Protein AF-A0A0S8DNY7-F1 (afdb_monomer)

Mean predicted aligned error: 7.33 Å

Solvent-accessible surface area (backbone atoms only — not comparable to full-atom values): 5595 Å² total; per-residue (Å²): 134,89,73,53,75,68,56,48,51,52,53,50,49,49,31,61,79,65,70,55,64,70,81,41,66,49,57,68,49,69,48,72,75,53,65,56,65,46,75,46,90,99,57,78,44,29,36,42,78,46,92,75,68,79,83,54,94,50,50,50,79,43,76,73,68,67,92,72,91,54,74,54,45,35,36,31,59,42,64,59,60,51,48,41,47,73,73,65,80,78

Radius of gyration: 13.82 Å; Cα contacts (8 Å, |Δi|>4): 103; chains: 1; bounding box: 38×30×34 Å

Foldseek 3Di:
DDDDPVRVVVLVVLCVVVVNDCPQPCNVVVNPPAAQWDDDPPDLKIWRPDPPDPDDPQKDFADDPPPDPDDTTIMGNRNSSVCCVVPVVD

Secondary structure (DSSP, 8-state):
-PPPHHHHHHHHHHHHHTT--TTSHHHHTTT-S---EEEPTT-S-EEESSS-----TTEEEES---SSSPPPEEEE--HHHHHHHHHS--

Structure (mmCIF, N/CA/C/O backbone):
data_AF-A0A0S8DNY7-F1
#
_entry.id   AF-A0A0S8DNY7-F1
#
loop_
_atom_site.group_PDB
_atom_site.id
_atom_site.type_symbol
_atom_site.label_atom_id
_atom_site.label_alt_id
_atom_site.label_comp_id
_atom_site.label_asym_id
_atom_site.label_entity_id
_atom_site.label_seq_id
_atom_site.pdbx_PDB_ins_code
_atom_site.Cartn_x
_atom_site.Cartn_y
_atom_site.Cartn_z
_atom_site.occupancy
_atom_site.B_iso_or_equiv
_atom_site.auth_seq_id
_atom_site.auth_comp_id
_atom_site.auth_asym_id
_atom_site.auth_atom_id
_atom_site.pdbx_PDB_model_num
ATOM 1 N N . MET A 1 1 ? 2.247 -7.085 15.433 1.00 56.44 1 MET A N 1
ATOM 2 C CA . MET A 1 1 ? 1.477 -5.964 16.044 1.00 56.44 1 MET A CA 1
ATOM 3 C C . MET A 1 1 ? -0.012 -6.133 15.740 1.00 56.44 1 MET A C 1
ATOM 5 O O . MET A 1 1 ? -0.332 -6.458 14.602 1.00 56.44 1 MET A O 1
ATOM 9 N N . GLU A 1 2 ? -0.901 -5.911 16.714 1.00 70.50 2 GLU A N 1
ATOM 10 C CA . GLU A 1 2 ? -2.365 -5.995 16.539 1.00 70.50 2 GLU A CA 1
ATOM 11 C C . GLU A 1 2 ? -2.897 -4.721 15.853 1.00 70.50 2 GLU A C 1
ATOM 13 O O . GLU A 1 2 ? -2.520 -3.610 16.232 1.00 70.50 2 GLU A O 1
ATOM 18 N N . LEU A 1 3 ? -3.697 -4.867 14.793 1.00 77.94 3 LEU A N 1
ATOM 19 C CA . LEU A 1 3 ? -4.366 -3.742 14.133 1.00 77.94 3 LEU A CA 1
ATOM 20 C C . LEU A 1 3 ? -5.554 -3.296 14.994 1.00 77.94 3 LEU A C 1
ATOM 22 O O . LEU A 1 3 ? -6.213 -4.118 15.622 1.00 77.94 3 LEU A O 1
ATOM 26 N N . THR A 1 4 ? -5.865 -2.001 15.008 1.00 86.06 4 THR A N 1
ATOM 27 C CA . THR A 1 4 ? -7.136 -1.552 15.597 1.00 86.06 4 THR A CA 1
ATOM 28 C C . THR A 1 4 ? -8.309 -2.021 14.732 1.00 86.06 4 THR A C 1
ATOM 30 O O . THR A 1 4 ? -8.161 -2.164 13.517 1.00 86.06 4 THR A O 1
ATOM 33 N N . ALA A 1 5 ? -9.500 -2.170 15.319 1.00 84.94 5 ALA A N 1
ATOM 34 C CA . ALA A 1 5 ? -10.698 -2.590 14.582 1.00 84.94 5 ALA A CA 1
ATOM 35 C C . ALA A 1 5 ? -10.989 -1.718 13.338 1.00 84.94 5 ALA A C 1
ATOM 37 O O . ALA A 1 5 ? -11.448 -2.221 12.315 1.00 84.94 5 ALA A O 1
ATOM 38 N N . GLY A 1 6 ? -10.677 -0.416 13.397 1.00 86.75 6 GLY A N 1
ATOM 39 C CA . GLY A 1 6 ? -10.802 0.486 12.246 1.00 86.75 6 GLY A CA 1
ATOM 40 C C . GLY A 1 6 ? -9.798 0.182 11.130 1.00 86.75 6 GLY A C 1
ATOM 41 O O . GLY A 1 6 ? -10.168 0.126 9.962 1.00 86.75 6 GLY A O 1
ATOM 42 N N . GLN A 1 7 ? -8.540 -0.087 11.488 1.00 87.38 7 GLN A N 1
ATOM 43 C CA . GLN A 1 7 ? -7.491 -0.439 10.525 1.00 87.38 7 GLN A CA 1
ATOM 44 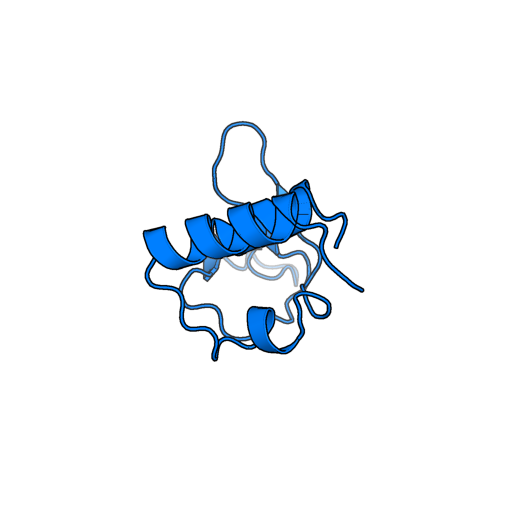C C . GLN A 1 7 ? -7.745 -1.808 9.880 1.00 87.38 7 GLN A C 1
ATOM 46 O O . GLN A 1 7 ? -7.491 -1.980 8.689 1.00 87.38 7 GLN A O 1
ATOM 51 N N . GLU A 1 8 ? -8.273 -2.776 10.635 1.00 86.94 8 GLU A N 1
ATOM 52 C CA . GLU A 1 8 ? -8.689 -4.068 10.079 1.00 86.94 8 GLU A CA 1
ATOM 53 C C . GLU A 1 8 ? -9.833 -3.915 9.078 1.00 86.94 8 GLU A C 1
ATOM 55 O O . GLU A 1 8 ? -9.777 -4.509 8.000 1.00 86.94 8 GLU A O 1
ATOM 60 N N . ALA A 1 9 ? -10.840 -3.099 9.403 1.00 89.44 9 ALA A N 1
ATOM 61 C CA . ALA A 1 9 ? -11.966 -2.841 8.512 1.00 89.44 9 ALA A CA 1
ATOM 62 C C . ALA A 1 9 ? -11.513 -2.191 7.194 1.00 89.44 9 ALA A C 1
ATOM 64 O O . ALA A 1 9 ? -11.935 -2.621 6.120 1.00 89.44 9 ALA A O 1
ATOM 65 N N . ASP A 1 10 ? -10.609 -1.210 7.254 1.00 91.12 10 ASP A N 1
ATOM 66 C CA . ASP A 1 10 ? -10.048 -0.575 6.058 1.00 91.12 10 ASP A CA 1
ATOM 67 C C . ASP A 1 10 ? -9.224 -1.546 5.209 1.00 91.12 10 ASP A C 1
ATOM 69 O O . ASP A 1 10 ? -9.406 -1.609 3.993 1.00 91.12 10 ASP A O 1
ATOM 73 N N . VAL A 1 11 ? -8.350 -2.338 5.837 1.00 88.62 11 VAL A N 1
ATOM 74 C CA . VAL A 1 11 ? -7.563 -3.362 5.136 1.00 88.62 11 VAL A CA 1
ATOM 75 C C . VAL A 1 11 ? -8.485 -4.365 4.443 1.00 88.62 11 VAL A C 1
ATOM 77 O O . VAL A 1 11 ? -8.287 -4.656 3.264 1.00 88.62 11 VAL A O 1
ATOM 80 N N . GLN A 1 12 ? -9.509 -4.868 5.138 1.00 88.62 12 GLN A N 1
ATOM 81 C CA . GLN A 1 12 ? -10.466 -5.816 4.565 1.00 88.62 12 GLN A CA 1
ATOM 82 C C . GLN A 1 12 ? -11.263 -5.206 3.412 1.00 88.62 12 GLN A C 1
ATOM 84 O O . GLN A 1 12 ? -11.440 -5.868 2.390 1.00 88.62 12 GLN A O 1
ATOM 89 N N . ARG A 1 13 ? -11.694 -3.946 3.541 1.00 91.56 13 ARG A N 1
ATOM 90 C CA . ARG A 1 13 ? 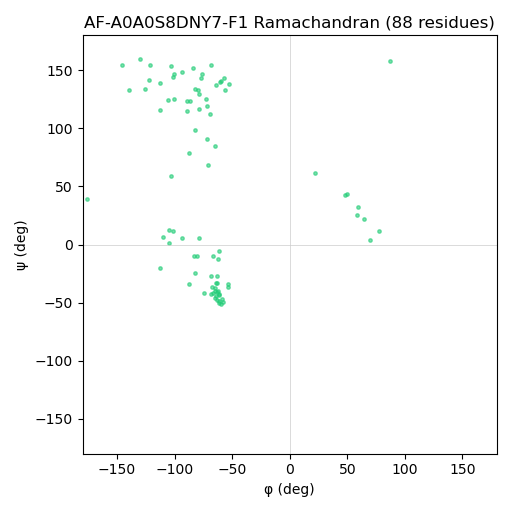-12.399 -3.224 2.478 1.00 91.56 13 ARG A CA 1
ATOM 91 C C . ARG A 1 13 ? -11.528 -3.077 1.232 1.00 91.56 13 ARG A C 1
ATOM 93 O O . ARG A 1 13 ? -11.961 -3.459 0.151 1.00 91.56 13 ARG A O 1
ATOM 100 N N . ILE A 1 14 ? -10.290 -2.603 1.386 1.00 90.06 14 ILE A N 1
ATOM 101 C CA . ILE A 1 14 ? -9.358 -2.445 0.261 1.00 90.06 14 ILE A CA 1
ATOM 102 C C . ILE A 1 14 ? -9.075 -3.799 -0.396 1.00 90.06 14 ILE A C 1
ATOM 104 O O . ILE A 1 14 ? -9.062 -3.892 -1.619 1.00 90.06 14 ILE A O 1
ATOM 108 N N . MET A 1 15 ? -8.872 -4.858 0.398 1.00 87.69 15 MET A N 1
ATOM 109 C CA . MET A 1 15 ? -8.661 -6.209 -0.127 1.00 87.69 15 MET A CA 1
ATOM 110 C C . MET A 1 15 ? -9.866 -6.733 -0.908 1.00 87.69 15 MET A C 1
ATOM 112 O O . MET A 1 15 ? -9.662 -7.364 -1.941 1.00 87.69 15 MET A O 1
ATOM 116 N N . ALA A 1 16 ? -11.088 -6.468 -0.440 1.00 88.38 16 ALA A N 1
ATOM 117 C CA . ALA A 1 16 ? -12.313 -6.858 -1.129 1.00 88.38 16 ALA A CA 1
ATOM 118 C C . ALA A 1 16 ? -12.493 -6.103 -2.456 1.00 88.38 16 ALA A C 1
ATOM 120 O O . ALA A 1 16 ? -12.831 -6.719 -3.457 1.00 88.38 16 ALA A O 1
ATOM 121 N N . GLU A 1 17 ? -12.210 -4.797 -2.492 1.00 88.00 17 GLU A N 1
ATOM 122 C CA . GLU A 1 17 ? -12.323 -3.969 -3.706 1.00 88.00 17 GLU A CA 1
ATOM 123 C C . GLU A 1 17 ? -11.367 -4.404 -4.831 1.00 88.00 17 GLU A C 1
ATOM 125 O O . GLU A 1 17 ? -11.640 -4.168 -6.006 1.00 88.00 17 GLU A O 1
ATOM 130 N N . MET A 1 18 ? -10.236 -5.018 -4.482 1.00 84.44 18 MET A N 1
ATOM 131 C CA . MET A 1 18 ? -9.200 -5.420 -5.437 1.00 84.44 18 MET A CA 1
ATOM 132 C C . MET A 1 18 ? -9.091 -6.942 -5.635 1.00 84.44 18 MET A C 1
ATOM 134 O O . MET A 1 18 ? -8.125 -7.384 -6.262 1.00 84.44 18 MET A O 1
ATOM 138 N N . ASP A 1 19 ? -10.005 -7.725 -5.049 1.00 81.31 19 ASP A N 1
ATOM 139 C CA . ASP A 1 19 ? -9.952 -9.195 -4.992 1.00 81.31 19 ASP A CA 1
ATOM 140 C C . ASP A 1 19 ? -8.572 -9.727 -4.536 1.00 81.31 19 ASP A C 1
ATOM 142 O O . ASP A 1 19 ? -8.000 -10.671 -5.090 1.00 81.31 19 ASP A O 1
ATOM 146 N N . CYS A 1 20 ? -7.984 -9.085 -3.520 1.00 81.38 20 CYS A N 1
ATOM 147 C CA . CYS A 1 20 ? -6.664 -9.449 -3.007 1.00 81.38 20 CYS A CA 1
ATOM 148 C C . CYS A 1 20 ? -6.729 -10.770 -2.237 1.00 81.38 20 CYS A C 1
ATOM 150 O O . CYS A 1 20 ? -7.380 -10.854 -1.191 1.00 81.38 20 CYS A O 1
ATOM 152 N N . SER A 1 21 ? -5.987 -11.784 -2.687 1.00 78.00 21 SER A N 1
ATOM 153 C CA . SER A 1 21 ? -5.866 -13.029 -1.929 1.00 78.00 21 SER A CA 1
ATOM 154 C C . SER A 1 21 ? -5.168 -12.809 -0.581 1.00 78.00 21 SER A C 1
ATOM 156 O O . SER A 1 21 ? -4.121 -12.166 -0.485 1.00 78.00 21 SER A O 1
ATOM 158 N N . LYS A 1 22 ? -5.703 -13.431 0.473 1.00 78.06 22 LYS A N 1
ATOM 159 C CA . LYS A 1 22 ? -5.055 -13.497 1.793 1.00 78.06 22 LYS A CA 1
ATOM 160 C C . LYS A 1 22 ? -3.769 -14.336 1.788 1.00 78.06 22 LYS A C 1
ATOM 162 O O . LYS A 1 22 ? -3.004 -14.286 2.746 1.00 78.06 22 LYS A O 1
ATOM 167 N N . ASP A 1 23 ? -3.491 -15.063 0.709 1.00 77.38 23 ASP A N 1
ATOM 168 C CA . ASP A 1 23 ? -2.270 -15.859 0.569 1.00 77.38 23 ASP A CA 1
ATOM 169 C C . ASP A 1 23 ? -1.047 -15.032 0.161 1.00 77.38 23 ASP A C 1
ATOM 171 O O . ASP A 1 23 ? 0.078 -15.541 0.198 1.00 77.38 23 ASP A O 1
ATOM 175 N N . PHE A 1 24 ? -1.231 -13.757 -0.209 1.00 75.62 24 PHE A N 1
ATOM 176 C CA . PHE A 1 24 ? -0.104 -12.900 -0.558 1.00 75.62 24 PHE A CA 1
ATOM 177 C C . PHE A 1 24 ? 0.874 -12.755 0.624 1.00 75.62 24 PHE A C 1
ATOM 179 O O . PHE A 1 24 ? 0.441 -12.576 1.768 1.00 75.62 24 PHE A O 1
ATOM 186 N N . PRO A 1 25 ? 2.198 -12.756 0.363 1.00 76.75 25 PRO A N 1
ATOM 187 C CA . PRO A 1 25 ? 3.214 -12.672 1.413 1.00 76.75 25 PRO A CA 1
ATOM 188 C C . PRO A 1 25 ? 3.033 -11.484 2.363 1.00 76.75 25 PRO A C 1
ATOM 190 O O . PRO A 1 25 ? 3.246 -11.631 3.561 1.00 76.75 25 PRO A O 1
ATOM 193 N N . CYS A 1 26 ? 2.582 -10.334 1.851 1.00 78.38 26 CYS A N 1
ATOM 194 C CA . CYS A 1 26 ? 2.339 -9.143 2.662 1.00 78.38 26 CYS A CA 1
ATOM 195 C C . CYS A 1 26 ? 1.208 -9.322 3.682 1.00 78.38 26 CYS A C 1
ATOM 197 O O . CYS A 1 26 ? 1.327 -8.830 4.796 1.00 78.38 26 CYS A O 1
ATOM 199 N N . TYR A 1 27 ? 0.130 -10.031 3.335 1.00 80.44 27 TYR A N 1
ATOM 200 C CA . TYR A 1 27 ? -0.959 -10.299 4.274 1.00 80.44 27 TYR A CA 1
ATOM 201 C C . TYR A 1 27 ? -0.545 -11.362 5.294 1.00 80.44 27 TYR A C 1
ATOM 203 O O . TYR A 1 27 ? -0.779 -11.207 6.490 1.00 80.44 27 TYR A O 1
ATOM 211 N N . ARG A 1 28 ? 0.144 -12.417 4.836 1.00 81.69 28 ARG A N 1
ATOM 212 C CA . ARG A 1 28 ? 0.635 -13.501 5.702 1.00 81.69 28 ARG A CA 1
ATOM 213 C C . ARG A 1 28 ? 1.672 -13.040 6.723 1.00 81.69 28 ARG A C 1
ATOM 215 O O . ARG A 1 28 ? 1.695 -13.576 7.824 1.00 81.69 28 ARG A O 1
ATOM 222 N N . SER A 1 29 ? 2.503 -12.055 6.380 1.00 77.88 29 SER A N 1
ATOM 223 C CA . SER A 1 29 ? 3.435 -11.425 7.323 1.00 77.88 29 SER A CA 1
ATOM 224 C C . SER A 1 29 ? 2.758 -10.406 8.242 1.00 77.88 29 SER A C 1
ATOM 226 O O . SER A 1 29 ? 3.441 -9.689 8.967 1.00 77.88 29 SER A O 1
ATOM 228 N N . GLY A 1 30 ? 1.427 -10.275 8.180 1.00 80.81 30 GLY A N 1
ATOM 229 C CA . GLY A 1 30 ? 0.695 -9.241 8.899 1.00 80.81 30 GLY A CA 1
ATOM 230 C C . GLY A 1 30 ? 1.157 -7.837 8.524 1.00 80.81 30 GLY A C 1
ATOM 231 O 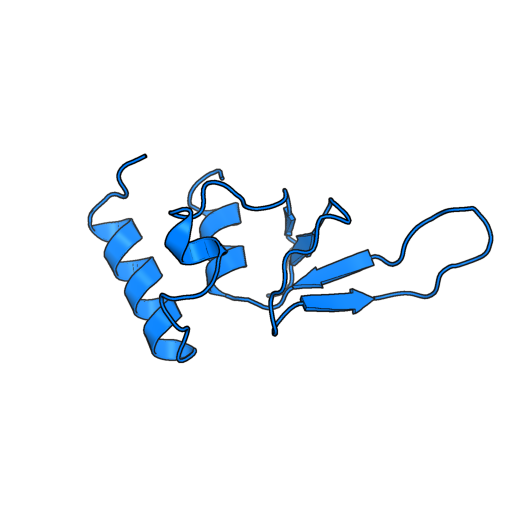O . GLY A 1 30 ? 1.026 -6.940 9.343 1.00 80.81 30 GLY A O 1
ATOM 232 N N . PHE A 1 31 ? 1.715 -7.651 7.324 1.00 80.12 31 PHE A N 1
ATOM 233 C CA . PHE A 1 31 ? 2.350 -6.430 6.835 1.00 80.12 31 PHE A CA 1
ATOM 234 C C . PHE A 1 31 ? 3.616 -5.983 7.580 1.00 80.12 31 PHE A C 1
ATOM 236 O O . PHE A 1 31 ? 3.956 -4.802 7.549 1.00 80.12 31 PHE A O 1
ATOM 243 N N . GLU A 1 32 ? 4.305 -6.887 8.274 1.00 77.44 32 GLU A N 1
ATOM 244 C CA . GLU A 1 32 ? 5.571 -6.573 8.956 1.00 77.44 32 GLU A CA 1
ATOM 245 C C . GLU A 1 32 ? 6.777 -6.625 8.004 1.00 77.44 32 GLU A C 1
ATOM 247 O O . GLU A 1 32 ? 7.769 -5.938 8.223 1.00 77.44 32 GLU A O 1
ATOM 252 N N . ASP A 1 33 ? 6.671 -7.385 6.910 1.00 73.56 33 ASP A N 1
ATOM 253 C CA . ASP A 1 33 ? 7.716 -7.504 5.884 1.00 73.56 33 ASP A CA 1
ATOM 254 C C . ASP A 1 33 ? 7.366 -6.683 4.634 1.00 73.56 33 ASP A C 1
ATOM 256 O O . ASP A 1 33 ? 7.176 -7.202 3.529 1.00 73.56 33 ASP A O 1
ATOM 260 N N . LEU A 1 34 ? 7.182 -5.375 4.822 1.00 74.12 34 LEU A N 1
ATOM 261 C CA . LEU A 1 34 ? 6.993 -4.433 3.725 1.00 74.12 34 LEU A CA 1
ATOM 262 C C . LEU A 1 34 ? 8.262 -3.614 3.525 1.00 74.12 34 LEU A C 1
ATOM 264 O O . LEU A 1 34 ? 8.758 -2.953 4.430 1.00 74.12 34 LEU A O 1
ATOM 268 N N . ALA A 1 35 ? 8.789 -3.633 2.299 1.00 72.81 35 ALA A N 1
ATOM 269 C CA . ALA A 1 35 ? 9.891 -2.744 1.956 1.00 72.81 35 ALA A CA 1
ATOM 270 C C . ALA A 1 35 ? 9.449 -1.280 2.124 1.00 72.81 35 ALA A C 1
ATOM 272 O O . ALA A 1 35 ? 8.337 -0.963 1.678 1.00 72.81 35 ALA A O 1
ATOM 273 N N . PRO A 1 36 ? 10.322 -0.401 2.657 1.00 75.00 36 PRO A N 1
ATOM 274 C CA . PRO A 1 36 ? 10.042 1.020 2.776 1.00 75.00 36 PRO A CA 1
ATOM 275 C C . PRO A 1 36 ? 9.617 1.593 1.434 1.00 75.00 36 PRO A C 1
ATOM 277 O O . PRO A 1 36 ? 10.208 1.280 0.391 1.00 75.00 36 PRO A O 1
A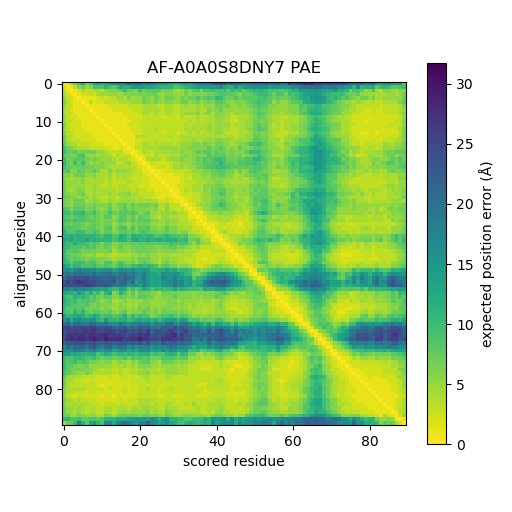TOM 280 N N . VAL A 1 37 ? 8.606 2.451 1.469 1.00 80.38 37 VAL A N 1
ATOM 281 C CA . VAL A 1 37 ? 8.095 3.102 0.271 1.00 80.38 37 VAL A CA 1
ATOM 282 C C . VAL A 1 37 ? 8.187 4.614 0.391 1.00 80.38 37 VAL A C 1
ATOM 284 O O . VAL A 1 37 ? 8.150 5.183 1.479 1.00 80.38 37 VAL A O 1
ATOM 287 N N . LYS A 1 38 ? 8.267 5.274 -0.757 1.00 84.06 38 LYS A N 1
ATOM 288 C CA . LYS A 1 38 ? 8.119 6.715 -0.895 1.00 84.06 38 LYS A CA 1
ATOM 289 C C . LYS A 1 38 ? 6.840 6.990 -1.669 1.00 84.06 38 LYS A C 1
ATOM 291 O O . LYS A 1 38 ? 6.730 6.605 -2.830 1.00 84.06 38 LYS A O 1
ATOM 296 N N . ALA A 1 39 ? 5.873 7.637 -1.032 1.00 82.62 39 ALA A N 1
ATOM 297 C CA . ALA A 1 39 ? 4.680 8.101 -1.725 1.00 82.62 39 ALA A CA 1
ATOM 298 C C . ALA A 1 39 ? 4.985 9.371 -2.526 1.00 82.62 39 ALA A C 1
ATOM 300 O O . ALA A 1 39 ? 5.747 10.232 -2.076 1.00 82.62 39 ALA A O 1
ATOM 301 N N . PHE A 1 40 ? 4.374 9.492 -3.702 1.00 81.88 40 PHE A N 1
ATOM 302 C CA . PHE A 1 40 ? 4.418 10.718 -4.490 1.00 81.88 40 PHE A CA 1
ATOM 303 C C . PHE A 1 40 ? 3.113 11.487 -4.298 1.00 81.88 40 PHE A C 1
ATOM 305 O O . PHE A 1 40 ? 2.024 10.950 -4.517 1.00 81.88 40 PHE A O 1
ATOM 312 N N . SER A 1 41 ? 3.222 12.749 -3.881 1.00 79.00 41 SER A N 1
ATOM 313 C CA . SER A 1 41 ? 2.070 13.632 -3.693 1.00 79.00 41 SER A CA 1
ATOM 314 C C . SER A 1 41 ? 1.243 13.740 -4.974 1.00 79.00 41 SER A C 1
ATOM 316 O O . SER A 1 41 ? 1.795 13.952 -6.051 1.00 79.00 41 SER A O 1
ATOM 318 N N . GLY A 1 42 ? -0.080 13.613 -4.851 1.00 80.12 42 GLY A N 1
ATOM 319 C CA . GLY A 1 42 ? -1.001 13.710 -5.988 1.00 80.12 42 GLY A CA 1
ATOM 320 C C . GLY A 1 42 ? -1.057 12.467 -6.881 1.00 80.12 42 GLY A C 1
ATOM 321 O O . GLY A 1 42 ? -1.640 12.537 -7.957 1.00 80.12 42 GLY A O 1
ATOM 322 N N . THR A 1 43 ? -0.475 11.341 -6.455 1.00 82.94 43 THR A N 1
ATOM 323 C CA . THR A 1 43 ? -0.556 10.069 -7.186 1.00 82.94 43 THR A CA 1
ATOM 324 C C . THR A 1 43 ? -0.991 8.919 -6.275 1.00 82.94 43 THR A C 1
ATOM 326 O O . THR A 1 43 ? -0.841 8.977 -5.046 1.00 82.94 43 THR A O 1
ATOM 329 N N . ASP A 1 44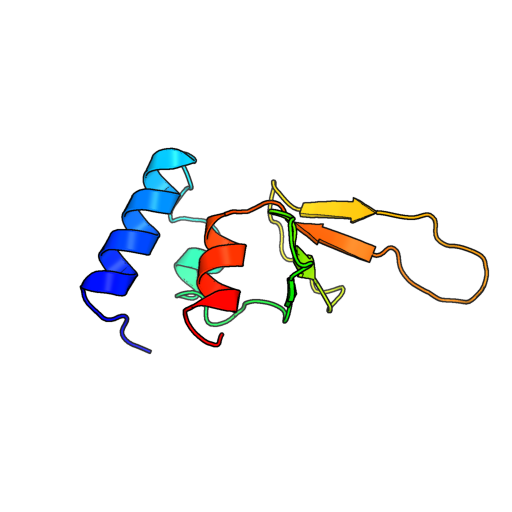 ? -1.493 7.851 -6.892 1.00 84.25 44 ASP A N 1
ATOM 330 C CA . ASP A 1 44 ? -1.818 6.592 -6.214 1.00 84.25 44 ASP A CA 1
ATOM 331 C C . ASP A 1 44 ? -0.671 5.571 -6.255 1.00 84.25 44 ASP A C 1
ATOM 333 O O . ASP A 1 44 ? -0.820 4.449 -5.771 1.00 84.25 44 ASP A O 1
ATOM 337 N N . VAL A 1 45 ? 0.496 5.970 -6.772 1.00 86.38 45 VAL A N 1
ATOM 338 C CA . VAL A 1 45 ? 1.678 5.110 -6.871 1.00 86.38 45 VAL A CA 1
ATOM 339 C C . VAL A 1 45 ? 2.683 5.407 -5.761 1.00 86.38 45 VAL A C 1
ATOM 341 O O . VAL A 1 45 ? 2.852 6.544 -5.310 1.00 86.38 45 VAL A O 1
ATOM 344 N N . ILE A 1 46 ? 3.376 4.364 -5.316 1.00 86.69 46 ILE A N 1
ATOM 345 C CA . ILE A 1 46 ? 4.462 4.455 -4.334 1.00 86.69 46 ILE A CA 1
ATOM 346 C C . ILE A 1 46 ? 5.742 3.867 -4.930 1.00 86.69 46 ILE A C 1
ATOM 348 O O . ILE A 1 46 ? 5.700 2.850 -5.620 1.00 86.69 46 ILE A O 1
ATOM 352 N N . ALA A 1 47 ? 6.889 4.482 -4.653 1.00 84.88 47 ALA A N 1
ATOM 353 C CA . ALA A 1 47 ? 8.195 3.932 -4.999 1.00 84.88 47 ALA A CA 1
ATOM 354 C C . ALA A 1 47 ? 8.690 2.997 -3.895 1.00 84.88 47 ALA A C 1
ATOM 356 O O . ALA A 1 47 ? 8.837 3.419 -2.754 1.00 84.88 47 ALA A O 1
ATOM 357 N N . CYS A 1 48 ? 8.988 1.747 -4.230 1.00 81.00 48 CYS A N 1
ATOM 358 C CA . CYS A 1 48 ? 9.634 0.792 -3.339 1.00 81.00 48 CYS A CA 1
ATOM 359 C C . CYS A 1 48 ? 11.141 1.085 -3.296 1.00 81.00 48 CYS A C 1
ATOM 361 O O . CYS A 1 48 ? 11.828 0.979 -4.308 1.00 81.00 48 CYS A O 1
ATOM 363 N N . LEU A 1 49 ? 11.661 1.451 -2.122 1.00 73.00 49 LEU A N 1
ATOM 364 C CA . LEU A 1 49 ? 13.040 1.933 -1.956 1.00 73.00 49 LEU A CA 1
ATOM 365 C C . LEU A 1 49 ? 14.083 0.812 -1.833 1.00 73.00 49 LEU A C 1
ATOM 367 O O . LEU A 1 49 ? 15.282 1.078 -1.870 1.00 73.00 49 LEU A O 1
ATOM 371 N N . ARG A 1 50 ? 13.651 -0.444 -1.687 1.00 66.81 50 ARG A N 1
ATOM 372 C CA . ARG A 1 50 ? 14.526 -1.619 -1.766 1.00 66.81 50 ARG A CA 1
ATOM 373 C C . ARG A 1 50 ? 14.186 -2.450 -2.998 1.00 66.81 50 ARG A C 1
ATOM 375 O O . ARG A 1 50 ? 13.018 -2.735 -3.251 1.00 66.81 50 ARG A O 1
ATOM 382 N N . GLN A 1 51 ? 15.232 -2.946 -3.662 1.00 56.97 51 GLN A N 1
ATOM 383 C CA . GLN A 1 51 ? 15.162 -4.005 -4.679 1.00 56.97 51 GLN A CA 1
ATOM 384 C C . GLN A 1 51 ? 14.622 -5.343 -4.144 1.00 56.97 51 GLN A C 1
ATOM 386 O O . GLN A 1 51 ? 14.433 -6.269 -4.925 1.00 56.97 51 GLN A O 1
ATOM 391 N N . SER A 1 52 ? 14.380 -5.484 -2.832 1.00 51.81 52 SER A N 1
ATOM 392 C CA . SER A 1 52 ? 13.709 -6.651 -2.244 1.00 51.81 52 SER A CA 1
ATOM 393 C C . SER A 1 52 ? 12.226 -6.629 -2.623 1.00 51.81 52 SER A C 1
ATOM 395 O O . SER A 1 52 ? 11.333 -6.342 -1.825 1.00 51.81 52 SER A O 1
ATOM 397 N N . GLN A 1 53 ? 11.988 -6.837 -3.906 1.00 52.66 53 GLN A N 1
ATOM 398 C CA . GLN A 1 53 ? 10.704 -6.866 -4.552 1.00 52.66 53 GLN A CA 1
ATOM 399 C C . GLN A 1 53 ? 10.139 -8.268 -4.477 1.00 52.66 53 GLN A C 1
ATOM 401 O O . GLN A 1 53 ? 10.182 -9.058 -5.418 1.00 52.66 53 GLN A O 1
ATOM 406 N N . SER A 1 54 ? 9.599 -8.601 -3.323 1.00 53.00 54 SER A N 1
ATOM 407 C CA . SER A 1 54 ? 8.829 -9.817 -3.164 1.00 53.00 54 SER A CA 1
ATOM 408 C C . SER A 1 54 ? 7.471 -9.667 -3.877 1.00 53.00 54 SER A C 1
ATOM 410 O O . SER A 1 54 ? 6.490 -9.194 -3.311 1.00 53.00 54 SER A O 1
ATOM 412 N N . HIS A 1 55 ? 7.437 -10.062 -5.155 1.00 62.62 55 HIS A N 1
ATOM 413 C CA . HIS A 1 55 ? 6.341 -10.815 -5.784 1.00 62.62 55 HIS A CA 1
ATOM 414 C C . HIS A 1 55 ? 4.935 -10.169 -5.783 1.00 62.62 55 HIS A C 1
ATOM 416 O O . HIS A 1 55 ? 3.927 -10.876 -5.729 1.00 62.62 55 HIS A O 1
ATOM 422 N N . CYS A 1 56 ? 4.817 -8.839 -5.853 1.00 70.25 56 CYS A N 1
ATOM 423 C CA . CYS A 1 56 ? 3.505 -8.206 -6.005 1.00 70.25 56 CYS A CA 1
ATOM 424 C C . CYS A 1 56 ? 3.144 -8.055 -7.488 1.00 70.25 56 CYS A C 1
ATOM 426 O O . CYS A 1 56 ? 3.839 -7.373 -8.232 1.00 70.25 56 CYS A O 1
ATOM 428 N N . ALA A 1 57 ? 2.005 -8.604 -7.916 1.00 73.88 57 ALA A N 1
ATOM 429 C CA . ALA A 1 57 ? 1.522 -8.457 -9.296 1.00 73.88 57 ALA A CA 1
ATOM 430 C C . ALA A 1 57 ? 1.212 -6.997 -9.702 1.00 73.88 57 ALA A C 1
ATOM 432 O O . ALA A 1 57 ? 1.006 -6.710 -10.875 1.00 73.88 57 ALA A O 1
ATOM 433 N N . LYS A 1 58 ? 1.157 -6.076 -8.730 1.00 79.44 58 LYS A N 1
ATOM 434 C CA . LYS A 1 58 ? 0.894 -4.640 -8.917 1.00 79.44 58 LYS A CA 1
ATOM 435 C C . LYS A 1 58 ? 2.167 -3.783 -8.850 1.00 79.44 58 LYS A C 1
ATOM 437 O O . LYS A 1 58 ? 2.064 -2.569 -8.679 1.00 79.44 58 LYS A O 1
ATOM 442 N N . SER A 1 59 ? 3.356 -4.389 -8.881 1.00 80.69 59 SER A N 1
ATOM 443 C CA . SER A 1 59 ? 4.621 -3.652 -8.995 1.00 80.69 59 SER A CA 1
ATOM 444 C C . SER A 1 59 ? 5.166 -3.686 -10.417 1.00 80.69 59 SER A C 1
ATOM 446 O O . SER A 1 59 ? 5.046 -4.706 -11.090 1.00 80.69 59 SER A O 1
ATOM 448 N N . PHE A 1 60 ? 5.790 -2.591 -10.845 1.00 81.94 60 PHE A N 1
ATOM 449 C CA . PHE A 1 60 ? 6.374 -2.446 -12.176 1.00 81.94 60 PHE A CA 1
ATOM 450 C C . PHE A 1 60 ? 7.644 -1.587 -12.137 1.00 81.94 60 PHE A C 1
ATOM 452 O O . PHE A 1 60 ? 7.836 -0.773 -11.230 1.00 81.94 60 PHE A O 1
ATOM 459 N N . GLU A 1 61 ? 8.531 -1.803 -13.106 1.00 84.88 61 GLU A N 1
ATOM 460 C CA . GLU A 1 61 ? 9.774 -1.043 -13.270 1.00 84.88 61 GLU A CA 1
ATOM 461 C C . GLU A 1 61 ? 9.495 0.270 -14.002 1.00 84.88 61 GLU A C 1
ATOM 463 O O . GLU A 1 61 ? 8.796 0.294 -15.016 1.00 84.88 61 GLU A O 1
ATOM 468 N N . PHE A 1 62 ? 10.049 1.368 -13.493 1.00 80.44 62 PHE A N 1
ATOM 469 C CA . PHE A 1 62 ? 9.974 2.683 -14.112 1.00 80.44 62 PHE A CA 1
ATOM 470 C C . PHE A 1 62 ? 11.369 3.281 -14.309 1.00 80.44 62 PHE A C 1
ATOM 472 O O . PHE A 1 62 ? 12.197 3.314 -13.396 1.00 80.44 62 PHE A O 1
ATOM 479 N N . GLY A 1 63 ? 11.599 3.815 -15.509 1.00 75.19 63 GLY A N 1
ATOM 480 C CA . GLY A 1 63 ? 12.892 4.348 -15.930 1.00 75.19 63 GLY A CA 1
ATOM 481 C C . GLY A 1 63 ? 13.802 3.281 -16.539 1.00 75.19 63 GLY A C 1
ATOM 482 O O . GLY A 1 63 ? 13.626 2.083 -16.336 1.00 75.19 63 GLY A O 1
ATOM 483 N N . SER A 1 64 ? 14.770 3.726 -17.335 1.00 63.78 64 SER A N 1
ATOM 484 C CA . SER A 1 64 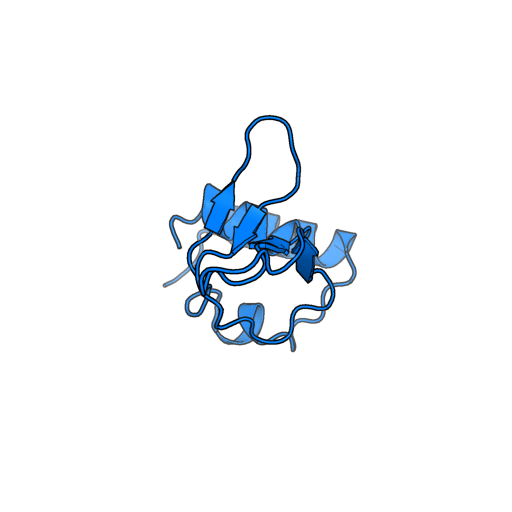? 15.804 2.856 -17.888 1.00 63.78 64 SER A CA 1
ATOM 485 C C . SER A 1 64 ? 17.035 2.865 -16.984 1.00 63.78 64 SER A C 1
ATOM 487 O O . SER A 1 64 ? 17.355 3.873 -16.358 1.00 63.78 64 SER A O 1
ATOM 489 N N . THR A 1 65 ? 17.754 1.744 -16.933 1.00 58.97 65 THR A N 1
ATOM 490 C CA . THR A 1 65 ? 19.078 1.650 -16.306 1.00 58.97 65 THR A CA 1
ATOM 491 C C . THR A 1 65 ? 20.067 2.528 -17.077 1.00 58.97 65 THR A C 1
ATOM 493 O O . THR A 1 65 ? 20.748 2.071 -18.001 1.00 58.97 65 THR A O 1
ATOM 496 N N . THR A 1 66 ? 20.132 3.818 -16.764 1.00 45.44 66 THR A N 1
ATOM 497 C CA . THR A 1 66 ? 21.059 4.736 -17.425 1.00 45.44 66 THR A CA 1
ATOM 498 C C . THR A 1 66 ? 22.431 4.623 -16.781 1.00 45.44 66 THR A C 1
A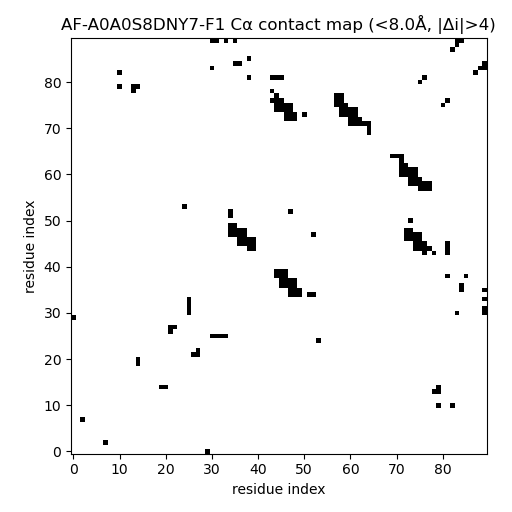TOM 500 O O . THR A 1 66 ? 22.685 5.197 -15.733 1.00 45.44 66 THR A O 1
ATOM 503 N N . LYS A 1 67 ? 23.304 3.841 -17.426 1.00 47.38 67 LYS A N 1
ATOM 504 C CA . LYS A 1 67 ? 24.778 3.905 -17.394 1.00 47.38 67 LYS A CA 1
ATOM 505 C C . LYS A 1 67 ? 25.420 4.598 -16.171 1.00 47.38 67 LYS A C 1
ATOM 507 O O . LYS A 1 67 ? 26.121 5.577 -16.375 1.00 47.38 67 LYS A O 1
ATOM 512 N N . LEU A 1 68 ? 25.225 4.099 -14.945 1.00 52.12 68 LEU A N 1
ATOM 513 C CA . LEU A 1 68 ? 26.036 4.434 -13.750 1.00 52.12 68 LEU A CA 1
ATOM 514 C C . LEU A 1 68 ? 25.614 3.624 -12.504 1.00 52.12 68 LEU A C 1
ATOM 516 O O . LEU A 1 68 ? 25.562 4.140 -11.398 1.00 52.12 68 LEU A O 1
ATOM 520 N N . GLY A 1 69 ? 25.290 2.335 -12.656 1.00 56.03 69 GLY A N 1
ATOM 521 C CA . GLY A 1 69 ? 25.007 1.460 -11.503 1.00 56.03 69 GLY A CA 1
ATOM 522 C C . GLY A 1 69 ? 23.708 1.756 -10.736 1.00 56.03 69 GLY A C 1
ATOM 523 O O . GLY A 1 69 ? 23.433 1.090 -9.741 1.00 56.03 69 GLY A O 1
ATOM 524 N N . GLU A 1 70 ? 22.889 2.704 -11.194 1.00 63.66 70 GLU A N 1
ATOM 525 C CA . GLU A 1 70 ? 21.565 2.963 -10.630 1.00 63.66 70 GLU A CA 1
ATOM 526 C C . GLU A 1 70 ? 20.549 1.936 -11.149 1.00 63.66 70 GLU A C 1
ATOM 528 O O . GLU A 1 70 ? 20.495 1.609 -12.337 1.00 63.66 70 GLU A O 1
ATOM 533 N N . SER A 1 71 ? 19.772 1.379 -10.224 1.00 67.88 71 SER A N 1
ATOM 534 C CA . SER A 1 71 ? 18.746 0.370 -10.509 1.00 67.88 71 SER A CA 1
ATOM 535 C C . SER A 1 71 ? 17.445 1.029 -10.955 1.00 67.88 71 SER A C 1
ATOM 537 O O . SER A 1 71 ? 17.185 2.158 -10.530 1.00 67.88 71 SER A O 1
ATOM 539 N N . PRO A 1 72 ? 16.620 0.351 -11.775 1.00 74.75 72 PRO A N 1
ATOM 540 C CA . PRO A 1 72 ? 15.330 0.894 -12.175 1.00 74.75 72 PRO A CA 1
ATOM 541 C C . PRO A 1 72 ? 14.486 1.205 -10.936 1.00 74.75 72 PRO A C 1
ATOM 543 O O . PRO A 1 72 ? 14.547 0.504 -9.919 1.00 74.75 72 PRO A O 1
ATOM 546 N N . LEU A 1 73 ? 13.718 2.292 -11.008 1.00 79.00 73 LEU A N 1
ATOM 547 C CA . LEU A 1 73 ? 12.845 2.675 -9.915 1.00 79.00 73 LEU A CA 1
ATOM 548 C C . LEU A 1 73 ? 11.675 1.702 -9.872 1.00 79.00 73 LEU A C 1
ATOM 550 O O . LEU A 1 73 ? 10.940 1.540 -10.842 1.00 79.00 73 LEU A O 1
ATOM 554 N N . MET A 1 74 ? 11.470 1.094 -8.718 1.00 83.56 74 MET A N 1
ATOM 555 C CA . MET A 1 74 ? 10.379 0.162 -8.533 1.00 83.56 74 MET A CA 1
ATOM 556 C C . MET A 1 74 ? 9.123 0.877 -8.068 1.00 83.56 74 MET A C 1
ATOM 558 O O . MET A 1 74 ? 9.096 1.396 -6.954 1.00 83.56 74 MET A O 1
ATOM 562 N N . LEU A 1 75 ? 8.069 0.877 -8.877 1.00 85.44 75 LEU A N 1
ATOM 563 C CA . LEU A 1 75 ? 6.779 1.462 -8.521 1.00 85.44 75 LEU A CA 1
ATOM 564 C C . LEU A 1 75 ? 5.767 0.378 -8.144 1.00 85.44 75 LEU A C 1
ATOM 566 O O . LEU A 1 75 ? 5.872 -0.775 -8.562 1.00 85.44 75 LEU A O 1
ATOM 570 N N . CYS A 1 76 ? 4.790 0.740 -7.317 1.00 84.75 76 CYS A N 1
ATOM 571 C CA . CYS A 1 76 ? 3.686 -0.126 -6.933 1.00 84.75 76 CYS A CA 1
ATOM 572 C C . CYS A 1 76 ? 2.371 0.658 -6.889 1.00 84.75 76 CYS A C 1
ATOM 574 O O . CYS A 1 76 ? 2.303 1.725 -6.281 1.00 84.75 76 CYS A O 1
ATOM 576 N N . GLU A 1 77 ? 1.328 0.093 -7.496 1.00 87.38 77 GLU A N 1
ATOM 577 C CA . GLU A 1 77 ? -0.034 0.658 -7.526 1.00 87.38 77 GLU A CA 1
ATOM 578 C C . GLU A 1 77 ? -0.980 -0.078 -6.572 1.00 87.38 77 GLU A C 1
ATOM 580 O O . GLU A 1 77 ? -2.198 0.036 -6.665 1.00 87.38 77 GLU A O 1
ATOM 585 N N . CYS A 1 78 ? -0.440 -0.913 -5.681 1.00 85.62 78 CYS A N 1
ATOM 586 C CA . CYS A 1 78 ? -1.253 -1.676 -4.748 1.00 85.62 78 CYS A CA 1
ATOM 587 C C . CYS A 1 78 ? -1.887 -0.721 -3.720 1.00 85.62 78 CYS A C 1
ATOM 589 O O . CYS A 1 78 ? -1.155 -0.188 -2.873 1.00 85.62 78 CYS A O 1
ATOM 591 N N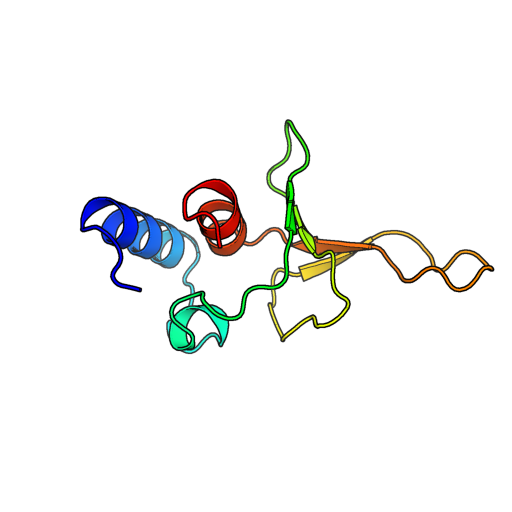 . PRO A 1 79 ? -3.224 -0.534 -3.728 1.00 87.88 79 PRO A N 1
ATOM 592 C CA . PRO A 1 79 ? -3.885 0.388 -2.807 1.00 87.88 79 PRO A CA 1
ATOM 593 C C . PRO A 1 79 ? -3.705 -0.065 -1.357 1.00 87.88 79 PRO A C 1
ATOM 595 O O . PRO A 1 79 ? -3.513 0.764 -0.471 1.00 87.88 79 PRO A O 1
ATOM 598 N N . LEU A 1 80 ? -3.654 -1.383 -1.125 1.00 86.62 80 LEU A N 1
ATOM 599 C CA . LEU A 1 80 ? -3.381 -1.956 0.188 1.00 86.62 80 LEU A CA 1
ATOM 600 C C . LEU A 1 80 ? -1.981 -1.585 0.680 1.00 86.62 80 LEU A C 1
ATOM 602 O O . LEU A 1 80 ? -1.823 -1.119 1.803 1.00 86.62 80 LEU A O 1
ATOM 606 N N . ARG A 1 81 ? -0.959 -1.738 -0.169 1.00 83.69 81 ARG A N 1
ATOM 607 C CA . ARG A 1 81 ? 0.421 -1.407 0.208 1.00 83.69 81 ARG A CA 1
ATOM 608 C C . ARG A 1 81 ? 0.581 0.086 0.477 1.00 83.69 81 ARG A C 1
ATOM 610 O O . ARG A 1 81 ? 1.232 0.461 1.446 1.00 83.69 81 ARG A O 1
ATOM 617 N N . ARG A 1 82 ? -0.060 0.930 -0.335 1.00 85.56 82 ARG A N 1
ATOM 618 C CA . ARG A 1 82 ? -0.101 2.377 -0.113 1.00 85.56 82 ARG A CA 1
ATOM 619 C C . ARG A 1 82 ? -0.773 2.724 1.214 1.00 85.56 82 ARG A C 1
ATOM 621 O O . ARG A 1 82 ? -0.201 3.490 1.982 1.00 85.56 82 ARG A O 1
ATOM 628 N N . TYR A 1 83 ? -1.948 2.156 1.496 1.00 88.25 83 TYR A N 1
ATOM 629 C CA . TYR A 1 83 ? -2.659 2.399 2.752 1.00 88.25 83 TYR A CA 1
ATOM 630 C C . TYR A 1 83 ? -1.803 2.012 3.954 1.00 88.25 83 TYR A C 1
ATOM 632 O O . TYR A 1 83 ? -1.630 2.826 4.859 1.00 88.25 83 TYR A O 1
ATOM 640 N N . VAL A 1 84 ? -1.227 0.809 3.934 1.00 85.25 84 VAL A N 1
ATOM 641 C CA . VAL A 1 84 ? -0.408 0.302 5.035 1.00 85.25 84 VAL A CA 1
ATOM 642 C C . VAL A 1 84 ? 0.797 1.207 5.289 1.00 85.25 84 VAL A C 1
ATOM 644 O O . VAL A 1 84 ? 0.993 1.654 6.417 1.00 85.25 84 VAL A O 1
ATOM 647 N N . SER A 1 85 ? 1.567 1.539 4.253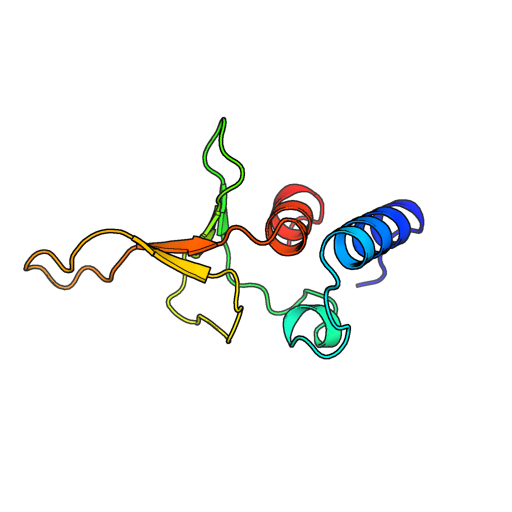 1.00 79.56 85 SER A N 1
ATOM 648 C CA . SER A 1 85 ? 2.770 2.353 4.431 1.00 79.56 85 SER A CA 1
ATOM 649 C C . SER A 1 85 ? 2.483 3.804 4.828 1.00 79.56 85 SER A C 1
ATOM 651 O O . SER A 1 85 ? 3.315 4.432 5.474 1.00 79.56 85 SER A O 1
ATOM 653 N N . LEU A 1 86 ? 1.321 4.353 4.459 1.00 82.06 86 LEU A N 1
ATOM 654 C CA . LEU A 1 86 ? 0.951 5.728 4.807 1.00 82.06 86 LEU A CA 1
ATOM 655 C C . LEU A 1 86 ? 0.249 5.855 6.163 1.00 82.06 86 LEU A C 1
ATOM 657 O O . LEU A 1 86 ? 0.427 6.865 6.836 1.00 82.06 86 LEU A O 1
ATOM 661 N N . ASN A 1 87 ? -0.552 4.863 6.556 1.00 83.50 87 ASN A N 1
ATOM 662 C CA . ASN A 1 87 ? -1.463 4.981 7.702 1.00 83.50 87 ASN A CA 1
ATOM 663 C C . ASN A 1 87 ? -1.081 4.084 8.881 1.00 83.50 87 ASN A C 1
ATOM 665 O O . ASN A 1 87 ? -1.512 4.344 10.002 1.00 83.50 87 ASN A O 1
ATOM 669 N N . LEU A 1 88 ? -0.292 3.030 8.653 1.00 78.69 88 LEU A N 1
ATOM 670 C CA . LEU A 1 88 ? 0.078 2.071 9.698 1.00 78.69 88 LEU A CA 1
ATOM 671 C C . LEU A 1 88 ? 1.526 2.241 10.185 1.00 78.69 88 LEU A C 1
ATOM 673 O O . LEU A 1 88 ? 1.937 1.495 11.069 1.00 78.69 88 LEU A O 1
ATOM 677 N N . ALA A 1 89 ? 2.268 3.220 9.645 1.00 63.53 89 ALA A N 1
ATOM 678 C CA . ALA A 1 89 ? 3.674 3.504 9.962 1.00 63.53 89 ALA A CA 1
ATOM 679 C C . ALA A 1 89 ? 4.580 2.254 9.899 1.00 63.53 89 ALA A C 1
ATOM 681 O O . ALA A 1 89 ? 5.405 2.035 10.787 1.00 63.53 89 ALA A O 1
ATOM 682 N N . ARG A 1 90 ? 4.388 1.430 8.859 1.00 59.56 90 ARG A N 1
ATOM 683 C CA . ARG A 1 90 ? 5.122 0.179 8.610 1.00 59.56 90 ARG A CA 1
ATOM 684 C C . ARG A 1 90 ? 6.029 0.289 7.394 1.00 59.56 90 ARG A C 1
ATOM 686 O O . ARG A 1 90 ? 5.548 0.797 6.350 1.00 59.56 90 ARG A O 1
#

pLDDT: mean 77.37, std 10.96, range [45.44, 91.56]

Nearest PDB structures (foldseek):
  6bit-assembly2_G  TM=3.300E-01  e=4.961E+00  Homo sapiens

Sequence (90 aa):
MELTAGQEADVQRIMAEMDCSKDFPCYRSGFEDLAPVKAFSGTDVIACLRQSQSHCAKSFEFGSTTKLGESPLMLCECPLRRYVSLNLAR